Protein AF-A0A4U9CVE7-F1 (afdb_monomer)

Structure (mmCIF, N/CA/C/O backbone):
data_AF-A0A4U9CVE7-F1
#
_entry.id   AF-A0A4U9CVE7-F1
#
loop_
_atom_site.group_PDB
_atom_site.id
_atom_site.type_symbol
_atom_site.label_atom_id
_atom_site.label_alt_id
_atom_site.label_comp_id
_atom_site.label_asym_id
_atom_site.label_entity_id
_atom_site.label_seq_id
_atom_site.pdbx_PDB_ins_code
_atom_site.Cartn_x
_atom_site.Cartn_y
_atom_site.Cartn_z
_atom_site.occupancy
_atom_site.B_iso_or_equiv
_atom_site.auth_seq_id
_atom_site.auth_comp_id
_atom_site.auth_asym_id
_atom_site.auth_atom_id
_atom_site.pdbx_PDB_model_num
ATOM 1 N N . MET A 1 1 ? -2.754 -7.935 5.889 1.00 75.94 1 MET A N 1
ATOM 2 C CA . MET A 1 1 ? -2.620 -6.595 6.507 1.00 75.94 1 MET A CA 1
ATOM 3 C C . MET A 1 1 ? -3.787 -6.259 7.435 1.00 75.94 1 MET A C 1
ATOM 5 O O . MET A 1 1 ? -3.549 -6.104 8.623 1.00 75.94 1 MET A O 1
ATOM 9 N N . VAL A 1 2 ? -5.037 -6.236 6.949 1.00 82.81 2 VAL A N 1
ATOM 10 C CA . VAL A 1 2 ? -6.241 -5.898 7.749 1.00 82.81 2 VAL A CA 1
ATOM 11 C C . VAL A 1 2 ? -6.341 -6.675 9.065 1.00 82.81 2 VAL A C 1
ATOM 13 O O . VAL A 1 2 ? -6.481 -6.075 10.124 1.00 82.81 2 VAL A O 1
ATOM 16 N N . GLN A 1 3 ? -6.195 -8.003 9.015 1.00 87.12 3 GLN A N 1
ATOM 17 C CA . GLN A 1 3 ? -6.267 -8.852 10.211 1.00 87.12 3 GLN A CA 1
ATOM 18 C C . GLN A 1 3 ? -5.186 -8.525 11.253 1.00 87.12 3 GLN A C 1
ATOM 20 O O . GLN A 1 3 ? -5.447 -8.591 12.450 1.00 87.12 3 GLN A O 1
ATOM 25 N N . VAL A 1 4 ? -3.984 -8.146 10.809 1.00 87.94 4 VAL A N 1
ATOM 26 C CA . VAL A 1 4 ? -2.874 -7.782 11.703 1.00 87.94 4 VAL A CA 1
ATOM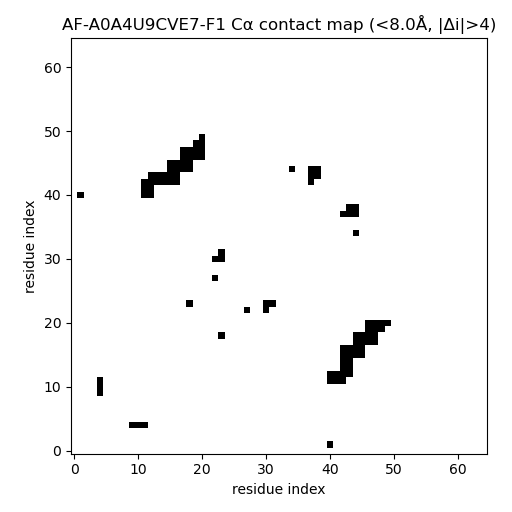 27 C C . VAL A 1 4 ? -3.151 -6.434 12.360 1.00 87.94 4 VAL A C 1
ATOM 29 O O . VAL A 1 4 ? -3.017 -6.312 13.571 1.00 87.94 4 VAL A O 1
ATOM 32 N N . LEU A 1 5 ? -3.614 -5.445 11.588 1.00 88.19 5 LEU A N 1
ATOM 33 C CA . LEU A 1 5 ? -3.985 -4.133 12.122 1.00 88.19 5 LEU A CA 1
ATOM 34 C C . LEU A 1 5 ? -5.112 -4.240 13.152 1.00 88.19 5 LEU A C 1
ATOM 36 O O . LEU A 1 5 ? -5.020 -3.638 14.219 1.00 88.19 5 LEU A O 1
ATOM 40 N N . ALA A 1 6 ? -6.123 -5.067 12.873 1.00 87.12 6 ALA A N 1
ATOM 41 C CA . ALA A 1 6 ? -7.214 -5.338 13.803 1.00 87.12 6 ALA A CA 1
ATOM 42 C C . ALA A 1 6 ? -6.716 -6.004 15.096 1.00 87.12 6 ALA A C 1
ATOM 44 O O . ALA A 1 6 ? -7.042 -5.546 16.187 1.00 87.12 6 ALA A O 1
ATOM 45 N N . ARG A 1 7 ? -5.876 -7.042 14.982 1.00 92.81 7 ARG A N 1
ATOM 46 C CA . ARG A 1 7 ? -5.324 -7.774 16.133 1.00 92.81 7 ARG A CA 1
ATOM 47 C C . ARG A 1 7 ? -4.397 -6.920 17.000 1.00 92.81 7 ARG A C 1
ATOM 49 O O . ARG A 1 7 ? -4.360 -7.108 18.209 1.00 92.81 7 ARG A O 1
ATOM 56 N N . CYS A 1 8 ? -3.659 -5.991 16.400 1.00 90.31 8 CYS A N 1
ATOM 57 C CA . CYS A 1 8 ? -2.780 -5.076 17.126 1.00 90.31 8 CYS A CA 1
ATOM 58 C C . CYS A 1 8 ? -3.504 -3.820 17.636 1.00 90.31 8 CYS A C 1
ATOM 60 O O . CYS A 1 8 ? -2.852 -2.945 18.201 1.00 90.31 8 CYS A O 1
ATOM 62 N N . HIS A 1 9 ? -4.815 -3.687 17.385 1.00 88.50 9 HIS A N 1
ATOM 63 C CA . HIS A 1 9 ? -5.573 -2.450 17.598 1.00 88.50 9 HIS A CA 1
ATOM 64 C C . HIS A 1 9 ? -4.873 -1.216 16.998 1.00 88.50 9 HIS A C 1
ATOM 66 O O . HIS A 1 9 ? -4.945 -0.107 17.531 1.00 88.50 9 HIS A O 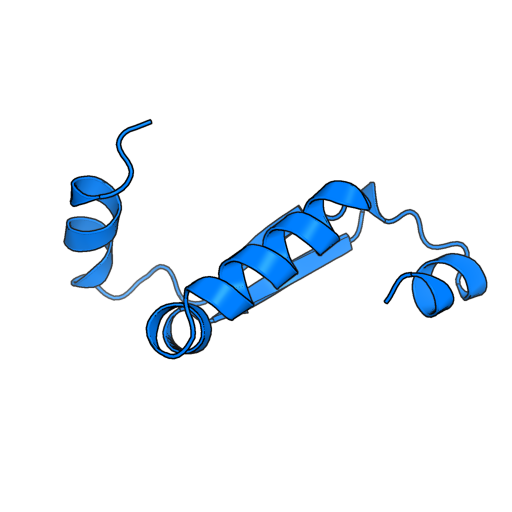1
ATOM 72 N N . PHE A 1 10 ? -4.165 -1.409 15.881 1.00 89.31 10 PHE A N 1
ATOM 73 C CA . PHE A 1 10 ? -3.370 -0.361 15.266 1.00 89.31 10 PHE A CA 1
ATOM 74 C C . PHE A 1 10 ? -4.234 0.426 14.275 1.00 89.31 10 PHE A C 1
ATOM 76 O O . PHE A 1 10 ? -4.767 -0.152 13.323 1.00 89.31 10 PHE A O 1
ATOM 83 N N . PRO A 1 11 ? -4.368 1.752 14.440 1.00 88.69 11 PRO A N 1
ATOM 84 C CA . PRO A 1 11 ? -5.161 2.559 13.528 1.00 88.69 11 PRO A CA 1
ATOM 85 C C . PRO A 1 11 ? -4.454 2.667 12.173 1.00 88.69 11 PRO A C 1
ATOM 87 O O . PRO A 1 11 ? -3.394 3.284 12.068 1.00 88.69 11 PRO A O 1
ATOM 90 N N . ALA A 1 12 ? -5.075 2.112 11.131 1.00 88.38 12 ALA A N 1
ATOM 91 C CA . ALA A 1 12 ? -4.537 2.070 9.768 1.00 88.38 12 ALA A CA 1
ATOM 92 C C . ALA A 1 12 ? -4.124 3.450 9.225 1.00 88.38 12 ALA A C 1
ATOM 94 O O . ALA A 1 12 ? -3.110 3.554 8.553 1.00 88.38 12 ALA A O 1
ATOM 95 N N . ARG A 1 13 ? -4.818 4.525 9.625 1.00 89.06 13 ARG A N 1
ATOM 96 C CA . ARG A 1 13 ? -4.464 5.924 9.301 1.00 89.06 13 ARG A CA 1
ATOM 97 C C . ARG A 1 13 ? -3.073 6.385 9.738 1.00 89.06 13 ARG A C 1
ATOM 99 O O . ARG A 1 13 ? -2.615 7.427 9.295 1.00 89.06 13 ARG A O 1
ATOM 106 N N . ARG A 1 14 ? -2.434 5.666 10.664 1.00 91.56 14 ARG A N 1
ATOM 107 C CA . ARG A 1 14 ? -1.061 5.944 11.112 1.00 91.56 14 ARG A CA 1
ATOM 108 C C . ARG A 1 14 ? -0.036 5.011 10.471 1.00 91.56 14 ARG A C 1
ATOM 110 O O . ARG A 1 14 ? 1.124 5.042 10.863 1.00 91.56 14 ARG A O 1
ATOM 117 N N . LEU A 1 15 ? -0.471 4.122 9.582 1.00 89.94 15 LEU A N 1
ATOM 118 C CA . LEU A 1 15 ? 0.410 3.232 8.847 1.00 89.94 15 LEU A CA 1
ATOM 119 C C . LEU A 1 15 ? 0.792 3.917 7.539 1.00 89.94 15 LEU A C 1
ATOM 121 O O . LEU A 1 15 ? -0.086 4.301 6.768 1.00 89.94 15 LEU A O 1
ATOM 125 N N . GLN A 1 16 ? 2.090 4.018 7.296 1.00 91.31 16 GLN A N 1
ATOM 126 C CA . GLN A 1 16 ? 2.652 4.353 6.000 1.00 91.31 16 GLN A CA 1
ATOM 127 C C . GLN A 1 16 ? 3.361 3.114 5.467 1.00 91.31 16 GLN A C 1
ATOM 129 O O . GLN A 1 16 ? 4.113 2.470 6.197 1.00 91.31 16 GLN A O 1
ATOM 134 N N . VAL A 1 17 ? 3.072 2.761 4.220 1.00 89.62 17 VAL A N 1
ATOM 135 C CA . VAL A 1 17 ? 3.743 1.667 3.521 1.00 89.62 17 VAL A CA 1
ATOM 136 C C . VAL A 1 17 ? 4.574 2.262 2.398 1.00 89.62 17 VAL A C 1
ATOM 138 O O . VAL A 1 17 ? 4.052 2.996 1.562 1.00 89.62 17 VAL A O 1
ATOM 141 N N . GLU A 1 18 ? 5.860 1.950 2.394 1.00 90.00 18 GLU A N 1
ATOM 142 C CA . GLU A 1 18 ? 6.786 2.336 1.337 1.00 90.00 18 GLU A CA 1
ATOM 143 C C . GLU A 1 18 ? 6.846 1.246 0.268 1.00 90.00 18 GLU A C 1
ATOM 145 O O . GLU A 1 18 ? 6.843 0.048 0.567 1.00 90.00 18 GLU A O 1
ATOM 150 N N . VAL A 1 19 ? 6.837 1.669 -0.991 1.00 87.12 19 VAL A N 1
ATOM 151 C CA . VAL A 1 19 ? 6.932 0.796 -2.160 1.00 87.12 19 VAL A CA 1
ATOM 152 C C . VAL A 1 19 ? 8.086 1.295 -3.011 1.00 87.12 19 VAL A C 1
ATOM 154 O O . VAL A 1 19 ? 8.138 2.476 -3.326 1.00 87.12 19 VAL A O 1
ATOM 157 N N . THR A 1 20 ? 9.002 0.417 -3.401 1.00 86.75 20 THR A N 1
ATOM 158 C CA . THR A 1 20 ? 10.138 0.812 -4.240 1.00 86.75 20 THR A CA 1
ATOM 159 C C . THR A 1 20 ? 9.700 1.099 -5.672 1.00 86.75 20 THR A C 1
ATOM 161 O O . THR A 1 20 ? 8.766 0.482 -6.197 1.00 86.75 20 THR A O 1
ATOM 164 N N . GLU A 1 21 ? 10.412 2.007 -6.334 1.00 82.19 21 GLU A N 1
ATOM 165 C CA . GLU A 1 21 ? 10.166 2.350 -7.733 1.00 82.19 21 GLU A CA 1
ATOM 166 C C . GLU A 1 21 ? 10.262 1.138 -8.672 1.00 82.19 21 GLU A C 1
ATOM 168 O O . GLU A 1 21 ? 9.362 0.918 -9.486 1.00 82.19 21 GLU A O 1
ATOM 173 N N . SER A 1 22 ? 11.279 0.287 -8.505 1.00 84.31 22 SER A N 1
ATOM 174 C CA . SER A 1 22 ? 11.456 -0.913 -9.333 1.00 84.31 22 SER A CA 1
ATOM 175 C C . SER A 1 22 ? 10.240 -1.838 -9.288 1.00 84.31 22 SER A C 1
ATOM 177 O O . SER A 1 22 ? 9.806 -2.334 -10.325 1.00 84.31 22 SER A O 1
ATOM 179 N N . TYR A 1 23 ? 9.625 -2.025 -8.115 1.00 85.12 23 TYR A N 1
ATOM 180 C CA . TYR A 1 23 ? 8.432 -2.865 -7.998 1.00 85.12 23 TYR A CA 1
ATOM 181 C C . TYR A 1 23 ? 7.235 -2.270 -8.753 1.00 85.12 23 TYR A C 1
ATOM 183 O O . TYR A 1 23 ? 6.477 -3.004 -9.395 1.00 85.12 23 TYR A O 1
ATOM 191 N N . VAL A 1 24 ? 7.069 -0.944 -8.704 1.00 86.56 24 VAL A N 1
ATOM 192 C CA . VAL A 1 24 ? 6.008 -0.246 -9.443 1.00 86.56 24 VAL A CA 1
ATOM 193 C C . VAL A 1 24 ? 6.241 -0.333 -10.949 1.00 86.56 24 VAL A C 1
ATOM 195 O O . VAL A 1 24 ? 5.291 -0.573 -11.690 1.00 86.56 24 VAL A O 1
ATOM 198 N N . MET A 1 25 ? 7.486 -0.194 -11.404 1.00 84.00 25 MET A N 1
ATOM 199 C CA . MET A 1 25 ? 7.834 -0.278 -12.823 1.00 84.00 25 MET A CA 1
ATOM 200 C C . MET A 1 25 ? 7.701 -1.694 -13.389 1.00 84.00 25 MET A C 1
ATOM 202 O O . MET A 1 25 ? 7.189 -1.865 -14.494 1.00 84.00 25 MET A O 1
ATOM 206 N N . GLU A 1 26 ? 8.132 -2.713 -12.646 1.00 89.25 26 GLU A N 1
ATOM 207 C CA . GLU A 1 26 ? 8.036 -4.109 -13.083 1.00 89.25 26 GLU A CA 1
ATOM 208 C C . GLU A 1 26 ? 6.587 -4.612 -13.094 1.00 89.25 26 GLU A C 1
ATOM 210 O O . GLU A 1 26 ? 6.226 -5.453 -13.917 1.00 89.25 26 GLU A O 1
ATOM 215 N N . ASN A 1 27 ? 5.744 -4.123 -12.175 1.00 89.31 27 ASN A N 1
ATOM 216 C CA . ASN A 1 27 ? 4.394 -4.647 -11.958 1.00 89.31 27 ASN A CA 1
ATOM 217 C C . ASN A 1 27 ? 3.345 -3.534 -11.729 1.00 89.31 27 ASN A C 1
ATOM 219 O O . ASN A 1 27 ? 2.681 -3.528 -10.685 1.00 89.31 27 ASN A O 1
ATOM 223 N N . PRO A 1 28 ? 3.117 -2.624 -12.694 1.00 85.19 28 PRO A N 1
ATOM 224 C CA . PRO A 1 28 ? 2.340 -1.398 -12.482 1.00 85.19 28 PRO A CA 1
ATOM 225 C C . PRO A 1 28 ? 0.882 -1.647 -12.082 1.00 85.19 28 PRO A C 1
ATOM 227 O O . PRO A 1 28 ? 0.398 -1.053 -11.120 1.00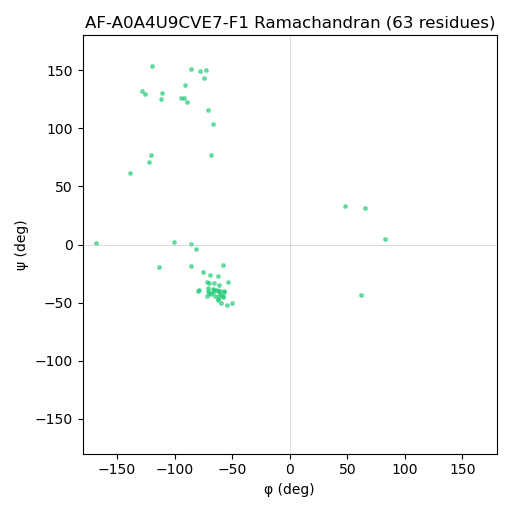 85.19 28 PRO A O 1
ATOM 230 N N . GLU A 1 29 ? 0.181 -2.576 -12.738 1.00 90.50 29 GLU A N 1
ATOM 231 C CA . GLU A 1 29 ? -1.220 -2.876 -12.395 1.00 90.50 29 GLU A CA 1
ATOM 232 C C . GLU A 1 29 ? -1.362 -3.517 -11.012 1.00 90.50 29 GLU A C 1
ATOM 234 O O . GLU A 1 29 ? -2.276 -3.201 -10.247 1.00 90.50 29 GLU A O 1
ATOM 239 N N . ARG A 1 30 ? -0.428 -4.403 -10.653 1.00 89.75 30 ARG A N 1
ATOM 240 C CA . ARG A 1 30 ? -0.431 -5.062 -9.345 1.00 89.75 30 ARG A CA 1
ATOM 241 C C . ARG A 1 30 ? -0.074 -4.077 -8.238 1.00 89.75 30 ARG A C 1
ATOM 243 O O . ARG A 1 30 ? -0.687 -4.120 -7.170 1.00 89.75 30 ARG A O 1
ATOM 250 N N . ALA A 1 31 ? 0.889 -3.194 -8.492 1.00 88.69 31 ALA A N 1
ATOM 251 C CA . ALA A 1 31 ? 1.230 -2.102 -7.599 1.00 88.69 31 ALA A CA 1
ATOM 252 C C . ALA A 1 31 ? 0.020 -1.185 -7.398 1.00 88.69 31 ALA A C 1
ATOM 254 O O . ALA A 1 31 ? -0.390 -0.981 -6.259 1.00 88.69 31 ALA A O 1
ATOM 255 N N . ARG A 1 32 ? -0.634 -0.737 -8.475 1.00 88.44 32 ARG A N 1
ATOM 256 C CA . ARG A 1 32 ? -1.847 0.090 -8.405 1.00 88.44 32 ARG A CA 1
ATOM 257 C C . ARG A 1 32 ? -2.939 -0.553 -7.551 1.00 88.44 32 ARG A C 1
ATOM 259 O O . ARG A 1 32 ? -3.403 0.072 -6.600 1.00 88.44 32 ARG A O 1
ATOM 266 N N . ALA A 1 33 ? -3.287 -1.812 -7.816 1.00 91.69 33 ALA A N 1
ATOM 267 C CA . ALA A 1 33 ? -4.306 -2.525 -7.046 1.00 91.69 33 ALA A CA 1
ATOM 268 C C . ALA A 1 33 ? -3.933 -2.657 -5.556 1.00 91.69 33 ALA A C 1
ATOM 270 O O . ALA A 1 33 ? -4.779 -2.501 -4.674 1.00 91.69 33 ALA A O 1
ATOM 271 N N . ALA A 1 34 ? -2.662 -2.925 -5.243 1.00 88.94 34 ALA A N 1
ATOM 272 C CA . ALA A 1 34 ? -2.196 -2.977 -3.859 1.00 88.94 34 ALA A CA 1
ATOM 273 C C . ALA A 1 34 ? -2.306 -1.605 -3.174 1.00 88.94 34 ALA A C 1
ATOM 275 O O . ALA A 1 34 ? -2.804 -1.522 -2.052 1.00 88.94 34 ALA A O 1
ATOM 276 N N . ILE A 1 35 ? -1.901 -0.533 -3.855 1.00 90.00 35 ILE A N 1
ATOM 277 C CA . ILE A 1 35 ? -1.963 0.844 -3.353 1.00 90.00 35 ILE A CA 1
ATOM 278 C C . ILE A 1 35 ? -3.407 1.267 -3.086 1.00 90.00 35 ILE A C 1
ATOM 280 O O . ILE A 1 35 ? -3.696 1.799 -2.015 1.00 90.00 35 ILE A O 1
ATOM 284 N N . GLU A 1 36 ? -4.322 1.001 -4.018 1.00 91.25 36 GLU A N 1
ATOM 285 C CA . GLU A 1 36 ? -5.753 1.284 -3.857 1.00 91.25 36 GLU A CA 1
ATOM 286 C C . GLU A 1 36 ? -6.327 0.559 -2.634 1.00 91.25 36 GLU A C 1
ATOM 288 O O . GLU A 1 36 ? -6.986 1.181 -1.801 1.00 91.25 36 GLU A O 1
ATOM 293 N N . ASN A 1 37 ? -5.994 -0.723 -2.453 1.00 90.44 37 ASN A N 1
ATOM 294 C CA . ASN A 1 37 ? -6.419 -1.492 -1.283 1.00 90.44 37 ASN A CA 1
ATOM 295 C C . ASN A 1 37 ? -5.873 -0.916 0.034 1.00 90.44 37 ASN A C 1
ATOM 297 O O . ASN A 1 37 ? -6.587 -0.875 1.034 1.00 90.44 37 ASN A O 1
ATOM 301 N N . MET A 1 38 ? -4.618 -0.460 0.060 1.00 89.50 38 MET A N 1
ATOM 302 C CA . MET A 1 38 ? -4.025 0.158 1.252 1.00 89.50 38 MET A CA 1
ATOM 303 C C . MET A 1 38 ? -4.675 1.512 1.569 1.00 89.50 38 MET A C 1
ATOM 305 O O . MET A 1 38 ? -5.039 1.760 2.721 1.00 89.50 38 MET A O 1
ATOM 309 N N . LYS A 1 39 ? -4.917 2.341 0.548 1.00 86.31 39 LYS A N 1
ATOM 310 C CA . LYS A 1 39 ? -5.625 3.622 0.685 1.00 86.31 39 LYS A CA 1
ATOM 311 C C . LYS A 1 39 ? -7.070 3.442 1.150 1.00 86.31 39 LYS A C 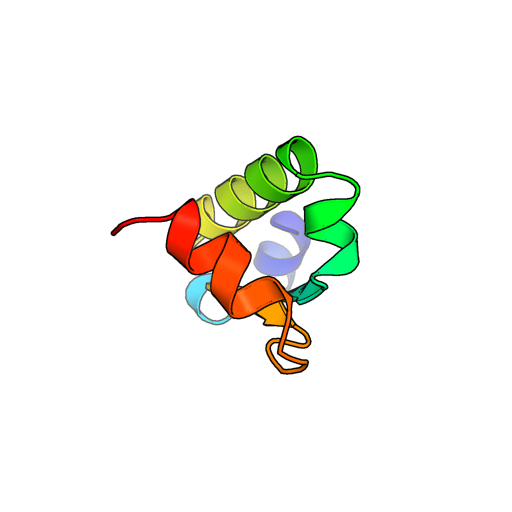1
ATOM 313 O O . LYS A 1 39 ? -7.521 4.199 2.004 1.00 86.31 39 LYS A O 1
ATOM 318 N N . ALA A 1 40 ? -7.777 2.421 0.663 1.00 90.31 40 ALA A N 1
ATOM 319 C CA . ALA A 1 40 ? -9.139 2.101 1.101 1.00 90.31 40 ALA A CA 1
ATOM 320 C C . ALA A 1 40 ? -9.214 1.741 2.597 1.00 90.31 40 ALA A C 1
ATOM 322 O O . ALA A 1 40 ? -10.230 1.972 3.248 1.00 90.31 40 ALA A O 1
ATOM 323 N N . LEU A 1 41 ? -8.121 1.225 3.168 1.00 88.69 41 LEU A N 1
ATOM 324 C CA . LEU A 1 41 ? -7.989 0.972 4.606 1.00 88.69 41 LEU A CA 1
ATOM 325 C C . LEU A 1 41 ? -7.615 2.230 5.404 1.00 88.69 41 LEU A C 1
ATOM 327 O O . LEU A 1 41 ? -7.533 2.176 6.630 1.00 88.69 41 LEU A O 1
ATOM 331 N N . GLY A 1 42 ? -7.375 3.353 4.728 1.00 89.00 42 GLY A N 1
ATOM 332 C CA . GLY A 1 42 ? -6.904 4.604 5.309 1.00 89.00 42 GLY A CA 1
ATOM 333 C C . GLY A 1 42 ? -5.393 4.660 5.522 1.00 89.00 42 GLY A C 1
ATOM 334 O O . GLY A 1 42 ? -4.929 5.633 6.102 1.00 89.00 42 GLY A O 1
ATOM 335 N N . ALA A 1 43 ? -4.625 3.656 5.085 1.00 90.50 43 ALA A N 1
ATOM 336 C CA . ALA A 1 43 ? -3.168 3.691 5.181 1.00 90.50 43 ALA A CA 1
ATOM 337 C C . ALA A 1 43 ? -2.571 4.641 4.134 1.00 90.50 43 ALA A C 1
ATOM 339 O O . ALA A 1 43 ? -3.050 4.729 3.000 1.00 90.50 43 ALA A O 1
ATOM 340 N N . ALA A 1 44 ? -1.503 5.336 4.517 1.00 88.06 44 ALA A N 1
ATOM 341 C CA . ALA A 1 44 ? -0.699 6.116 3.595 1.00 88.06 44 ALA A CA 1
ATOM 342 C C . ALA A 1 44 ? 0.226 5.189 2.798 1.00 88.06 44 ALA A C 1
ATOM 344 O O . ALA A 1 44 ? 0.668 4.148 3.288 1.00 88.06 44 ALA A O 1
ATOM 345 N N . VAL A 1 45 ? 0.537 5.588 1.570 1.00 88.25 45 VAL A N 1
ATOM 346 C CA . VAL A 1 45 ? 1.522 4.904 0.735 1.00 88.25 45 VAL A CA 1
ATOM 347 C C . VAL A 1 45 ? 2.519 5.936 0.236 1.00 88.25 45 VAL A C 1
ATOM 349 O O . VAL A 1 45 ? 2.100 6.984 -0.257 1.00 88.25 45 VAL A O 1
ATOM 352 N N . ALA A 1 46 ? 3.805 5.628 0.352 1.00 86.56 46 ALA A N 1
ATOM 353 C CA . ALA A 1 46 ? 4.898 6.411 -0.208 1.00 86.56 46 ALA A CA 1
ATOM 354 C C . ALA A 1 46 ? 5.700 5.574 -1.210 1.00 86.56 46 ALA A C 1
ATOM 356 O O . ALA A 1 46 ? 5.713 4.345 -1.126 1.00 86.56 46 ALA A O 1
ATOM 357 N N . LEU A 1 47 ? 6.337 6.248 -2.165 1.00 84.31 47 LEU A N 1
ATOM 358 C CA . LEU A 1 47 ? 7.300 5.627 -3.066 1.00 84.31 47 LEU A CA 1
ATOM 359 C C . LEU A 1 47 ? 8.705 5.835 -2.489 1.00 84.31 47 LEU A C 1
ATOM 361 O O . LEU A 1 47 ? 9.063 6.972 -2.182 1.00 84.31 47 LEU A O 1
ATOM 365 N N . ASP A 1 48 ? 9.453 4.753 -2.316 1.00 76.56 48 ASP A N 1
ATOM 366 C CA . ASP A 1 48 ? 10.830 4.754 -1.814 1.00 76.56 48 ASP A CA 1
ATOM 367 C C . ASP A 1 48 ? 11.831 4.980 -2.966 1.00 76.56 48 ASP A C 1
ATOM 369 O O . ASP A 1 48 ? 11.538 4.612 -4.108 1.00 76.56 48 ASP A O 1
ATOM 373 N N . ASP A 1 49 ? 12.985 5.589 -2.668 1.00 60.56 49 ASP A N 1
ATOM 374 C CA . ASP A 1 49 ? 14.056 5.989 -3.610 1.00 60.56 49 ASP A CA 1
ATOM 375 C C . ASP A 1 49 ? 13.724 7.092 -4.648 1.00 60.56 49 ASP A C 1
ATOM 377 O O . ASP A 1 49 ? 14.312 7.153 -5.731 1.00 60.56 49 ASP A O 1
ATO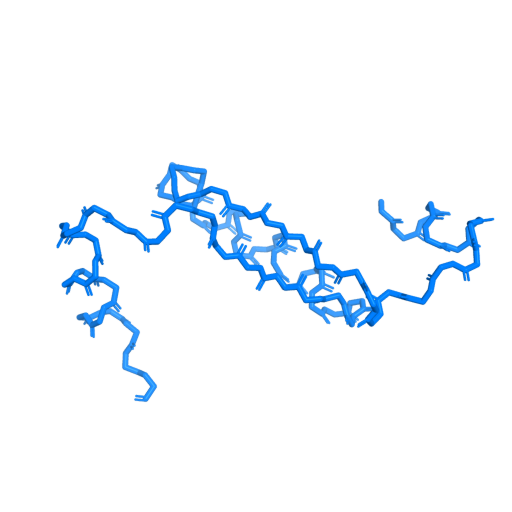M 381 N N . PHE A 1 50 ? 12.846 8.049 -4.322 1.00 53.41 50 PHE A N 1
ATOM 382 C CA . PHE A 1 50 ? 12.562 9.204 -5.195 1.00 53.41 50 PHE A CA 1
ATOM 383 C C . PHE A 1 50 ? 13.770 10.171 -5.292 1.00 53.41 50 PHE A C 1
ATOM 385 O O . PHE A 1 50 ? 13.803 11.205 -4.624 1.00 53.41 50 PHE A O 1
ATOM 392 N N . GLY A 1 51 ? 14.811 9.832 -6.072 1.00 48.16 51 GLY A N 1
ATOM 393 C CA . GLY A 1 51 ? 16.085 10.561 -5.969 1.00 48.16 51 GLY A CA 1
ATOM 394 C C . GLY A 1 51 ? 17.186 10.381 -7.021 1.00 48.16 51 GLY A C 1
ATOM 395 O O . GLY A 1 51 ? 18.205 11.056 -6.885 1.00 48.16 51 GLY A O 1
ATOM 396 N N . ILE A 1 52 ? 17.043 9.577 -8.085 1.00 48.12 52 ILE A N 1
ATOM 397 C CA . ILE A 1 52 ? 18.051 9.533 -9.175 1.00 48.12 52 ILE A CA 1
ATOM 398 C C . ILE A 1 52 ? 17.414 9.876 -10.529 1.00 48.12 52 ILE A C 1
ATOM 400 O O . ILE A 1 52 ? 17.248 9.033 -11.401 1.00 48.12 52 ILE A O 1
ATOM 404 N N . GLY A 1 53 ? 17.066 11.159 -10.687 1.00 46.91 53 GLY A N 1
ATOM 405 C CA . GLY A 1 53 ? 17.147 11.972 -11.917 1.00 46.91 53 GLY A CA 1
ATOM 406 C C . GLY A 1 53 ? 16.349 11.594 -13.176 1.00 46.91 53 GLY A C 1
ATOM 407 O O . GLY A 1 53 ? 15.791 12.487 -13.811 1.00 46.91 53 GLY A O 1
ATOM 408 N N . LEU A 1 54 ? 16.285 10.325 -13.578 1.00 55.38 54 LEU A N 1
ATOM 409 C CA . LEU A 1 54 ? 15.659 9.925 -14.839 1.00 55.38 54 LEU A CA 1
ATOM 410 C C . LEU A 1 54 ? 14.130 9.872 -14.710 1.00 55.38 54 LEU A C 1
ATOM 412 O O . LEU A 1 54 ? 13.424 10.332 -15.601 1.00 55.38 54 LEU A O 1
ATOM 416 N N . LEU A 1 55 ? 13.606 9.374 -13.589 1.00 56.47 55 LEU A N 1
ATOM 417 C CA . LEU A 1 55 ? 12.191 9.004 -13.468 1.00 56.47 55 LEU A CA 1
ATOM 418 C C . LEU A 1 55 ? 11.249 10.160 -13.080 1.00 56.47 55 LEU A C 1
ATOM 420 O O . LEU A 1 55 ? 10.070 10.128 -13.429 1.00 56.47 55 LEU A O 1
ATOM 424 N N . GLN A 1 56 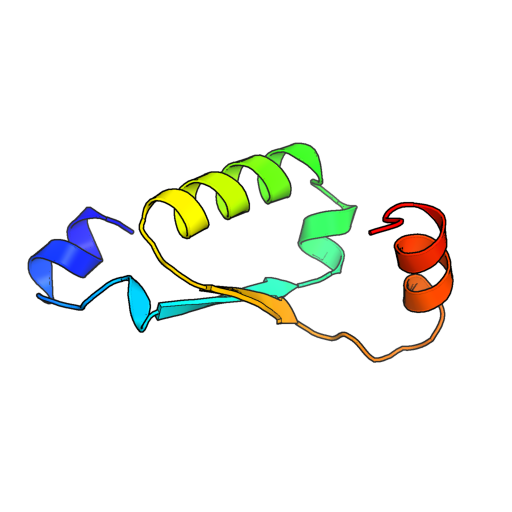? 11.772 11.261 -12.523 1.00 57.59 56 GLN A N 1
ATOM 425 C CA . GLN A 1 56 ? 11.025 12.517 -12.314 1.00 57.59 56 GLN A CA 1
ATOM 426 C C . GLN A 1 56 ? 10.441 13.070 -13.631 1.00 57.59 56 GLN A C 1
ATOM 428 O O . GLN A 1 56 ? 9.304 13.550 -13.665 1.00 57.59 56 GLN A O 1
ATOM 433 N N . TYR A 1 57 ? 11.201 12.995 -14.730 1.00 54.94 57 TYR A N 1
ATOM 434 C CA . TYR A 1 57 ? 10.757 13.487 -16.039 1.00 54.94 57 TYR A CA 1
ATOM 435 C C . TYR A 1 57 ? 9.680 12.589 -16.662 1.00 54.94 57 TYR A C 1
ATOM 437 O O . TYR A 1 57 ? 8.771 13.093 -17.313 1.00 54.94 57 TYR A O 1
ATOM 445 N N . TRP A 1 58 ? 9.721 11.278 -16.413 1.00 54.62 58 TRP A N 1
ATOM 446 C CA . TRP A 1 58 ? 8.716 10.340 -16.925 1.00 54.62 58 TRP A CA 1
ATOM 447 C C . TRP A 1 58 ? 7.418 10.368 -16.113 1.00 54.62 58 TRP A C 1
ATOM 449 O O . TRP A 1 58 ? 6.333 10.353 -16.690 1.00 54.62 58 TRP A O 1
ATOM 459 N N . LEU A 1 59 ? 7.506 10.490 -14.786 1.00 54.84 59 LEU A N 1
ATOM 460 C CA . LEU A 1 59 ? 6.321 10.555 -13.931 1.00 54.84 59 LEU A CA 1
ATOM 461 C C . LEU A 1 59 ? 5.572 11.889 -14.085 1.00 54.84 59 LEU A C 1
ATOM 463 O O . LEU A 1 59 ? 4.344 11.893 -14.134 1.00 54.84 59 LEU A O 1
ATOM 467 N N . SER A 1 60 ? 6.293 13.007 -14.242 1.00 57.22 60 SER A N 1
ATOM 468 C CA . SER A 1 60 ? 5.674 14.315 -14.528 1.00 57.22 60 SER A CA 1
ATOM 469 C C . SER A 1 60 ? 5.059 14.402 -15.930 1.00 57.22 60 SER A C 1
ATOM 471 O O . SER A 1 60 ? 4.096 15.140 -16.124 1.00 57.22 60 SER A O 1
ATOM 473 N N . ALA A 1 61 ? 5.557 13.622 -16.896 1.00 58.38 61 ALA A N 1
ATOM 474 C CA . ALA A 1 61 ? 4.969 13.538 -18.232 1.00 58.38 61 ALA A CA 1
ATOM 475 C C . ALA A 1 61 ? 3.669 12.710 -18.281 1.00 58.38 61 ALA A C 1
ATOM 477 O O . ALA A 1 61 ? 2.868 12.912 -19.191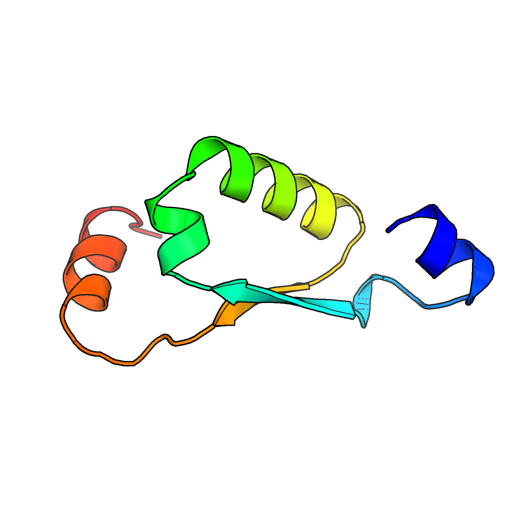 1.00 58.38 61 ALA A O 1
ATOM 478 N N . GLN A 1 62 ? 3.444 11.795 -17.329 1.00 54.81 62 GLN A N 1
ATOM 479 C CA . GLN A 1 62 ? 2.321 10.846 -17.380 1.00 54.81 62 GLN A CA 1
ATOM 480 C C . GLN A 1 62 ? 1.259 11.051 -16.290 1.00 54.81 62 GLN A C 1
ATOM 482 O O . GLN A 1 62 ? 0.123 10.611 -16.455 1.00 54.81 62 GLN A O 1
ATOM 487 N N . LEU A 1 63 ? 1.587 11.753 -15.205 1.00 48.41 6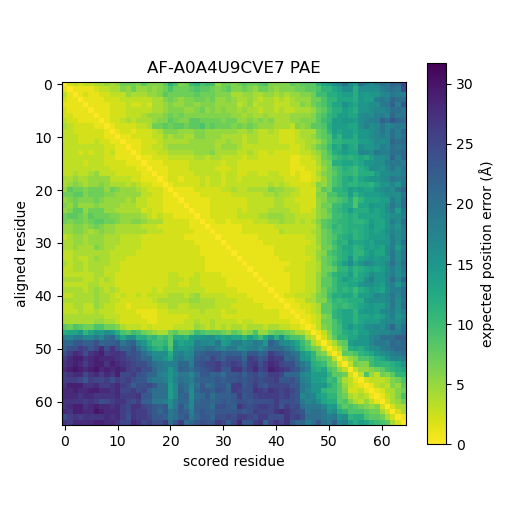3 LEU A N 1
ATOM 488 C CA . LEU A 1 63 ? 0.638 12.134 -14.160 1.00 48.41 63 LEU A CA 1
ATOM 489 C C . LEU A 1 63 ? 0.593 13.661 -14.042 1.00 48.41 63 LEU A C 1
ATOM 491 O O . LEU A 1 63 ? 1.152 14.250 -13.120 1.00 48.41 63 LEU A O 1
ATOM 495 N N . GLN A 1 64 ? -0.098 14.296 -14.991 1.00 39.97 64 GLN A N 1
ATOM 496 C CA . GLN A 1 64 ? -0.684 15.614 -14.759 1.00 39.97 64 GLN A CA 1
ATOM 497 C C . GLN A 1 64 ? -1.800 15.455 -13.718 1.00 39.97 64 GLN A C 1
ATOM 499 O O . GLN A 1 64 ? -2.876 14.939 -14.026 1.00 39.97 64 GLN A O 1
ATOM 504 N N . PHE A 1 65 ? -1.511 15.867 -12.486 1.00 51.94 65 PHE A N 1
ATOM 505 C CA . PHE A 1 65 ? -2.517 16.503 -11.640 1.00 51.94 65 PHE A CA 1
AT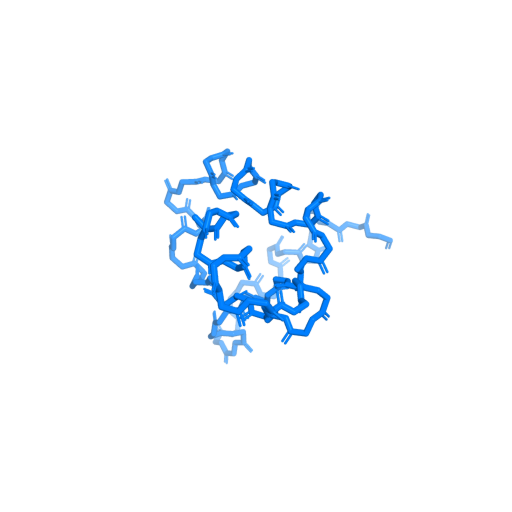OM 506 C C . PHE A 1 65 ? -2.601 17.982 -12.015 1.00 51.94 65 PHE A C 1
ATOM 508 O O . PHE A 1 65 ? -1.527 18.570 -12.285 1.00 51.94 65 PHE A O 1
#

Solvent-accessible surface area (backbone atoms only — not comparable to full-atom values): 3941 Å² total; per-residue (Å²): 108,70,71,56,31,61,74,65,71,46,64,40,69,77,39,71,46,75,41,50,54,66,59,39,71,78,35,48,70,62,41,49,54,51,51,52,55,41,45,75,58,45,24,44,76,47,70,40,81,88,77,75,81,65,58,64,62,55,50,60,72,74,55,79,125

Secondary structure (DSSP, 8-state):
-HHHHHHTT--GGG-EEEEEHHHHHHSHHHHHHHHHHHHHTT-EEEEE-TTSTTHHHHHHHH---

Sequence (65 aa):
MVQVLARCHFPARRLQVEVTESYVMENPERARAAIENMKALGAAVALDDFGIGLLQYWLSAQLQF

Foldseek 3Di:
DVVVCVVVVNQLLPAEAEDEPVCCVVPVVVVVVVCVVSVVSNHHYHYPPPDDDDVVVVCCVPDDD

InterPro domains:
  IPR001633 EAL domain [PF00563] (9-57)
  IPR001633 EAL domain [PS50883] (1-65)
  IPR035919 EAL domain superfamily [G3DSA:3.20.20.450] (1-65)
  IPR035919 EAL domain superfamily [SSF141868] (2-62)
  IPR052155 Bacterial biofilm regulation/maintenance [PTHR44757] (3-53)

Radius of gyration: 13.86 Å; Cα contacts (8 Å, |Δi|>4): 49; chains: 1; bounding box: 27×25×36 Å

pLDDT: mean 78.74, std 15.77, range [39.97, 92.81]

Organism: Raoultella terrigena (NCBI:txid577)

Mean predicted aligned error: 9.25 Å

Nearest PDB structures (foldseek):
  5xgd-assembly1_A  TM=8.730E-01  e=2.065E-02  Pseudomonas aeruginosa PAO1
  5xgb-assembly1_A-2  TM=8.771E-01  e=2.376E-02  Pseudomonas aeruginosa PAO1
  5xge-assembly1_A  TM=8.762E-01  e=2.733E-02  Pseudomonas aeruginosa PAO1
  4rnf-assembly1_A  TM=7.830E-01  e=5.906E-02  Pseudomonas aeruginosa PAO1
  5xij-assembly2_C  TM=5.232E-01  e=9.155E+00  Toxoplasma gondii ME49